Protein AF-A0A1G1SS36-F1 (afdb_monomer)

Nearest PDB structures (foldseek):
  5il6-assembly1_A  TM=3.918E-01  e=3.701E-01  Pseudomonas protegens Pf-5
  4dx9-assembly12_W  TM=4.141E-01  e=5.455E-01  Homo sapiens
  2e3s-assembly1_A  TM=6.132E-01  e=3.043E+00  Homo sapiens
  6lu0-assembly1_A  TM=4.400E-01  e=4.015E+00  unidentified

Structure (mmCIF, N/CA/C/O backbone):
data_AF-A0A1G1SS36-F1
#
_entry.id   AF-A0A1G1SS36-F1
#
loop_
_atom_site.group_PDB
_atom_site.id
_atom_site.type_symbol
_atom_site.label_atom_id
_atom_site.label_alt_id
_atom_site.label_comp_id
_atom_site.label_asym_id
_atom_site.label_entity_id
_atom_site.label_seq_id
_atom_site.pdbx_PDB_ins_code
_atom_site.Cartn_x
_atom_site.Cartn_y
_atom_site.Cartn_z
_atom_site.occupancy
_atom_site.B_iso_or_equiv
_atom_site.auth_seq_id
_atom_site.auth_comp_id
_atom_site.auth_asym_id
_atom_site.auth_atom_id
_atom_site.pdbx_PDB_model_num
ATOM 1 N N . MET A 1 1 ? 11.531 -25.330 2.068 1.00 55.53 1 MET A N 1
ATOM 2 C CA . MET A 1 1 ? 11.124 -24.335 3.080 1.00 55.53 1 MET A CA 1
ATOM 3 C C . MET A 1 1 ? 10.077 -23.473 2.396 1.00 55.53 1 MET A C 1
ATOM 5 O O . MET A 1 1 ? 10.345 -23.048 1.283 1.00 55.53 1 MET A O 1
ATOM 9 N N . LEU A 1 2 ? 8.852 -23.390 2.916 1.00 65.00 2 LEU A N 1
ATOM 10 C CA . LEU A 1 2 ? 7.786 -22.592 2.298 1.00 65.00 2 LEU A CA 1
ATOM 11 C C . LEU A 1 2 ? 7.617 -21.343 3.158 1.00 65.00 2 LEU A C 1
ATOM 13 O O . LEU A 1 2 ? 7.045 -21.431 4.240 1.00 65.00 2 LEU A O 1
ATOM 17 N N . ASP A 1 3 ? 8.125 -20.211 2.677 1.00 79.31 3 ASP A N 1
ATOM 18 C CA . ASP A 1 3 ? 8.206 -18.926 3.397 1.00 79.31 3 ASP A CA 1
ATOM 19 C C . ASP A 1 3 ? 6.839 -18.225 3.570 1.00 79.31 3 ASP A C 1
ATOM 21 O O . ASP A 1 3 ? 6.756 -17.037 3.871 1.00 79.31 3 ASP A O 1
ATOM 25 N N . GLY A 1 4 ? 5.743 -18.971 3.402 1.00 80.94 4 GLY A N 1
ATOM 26 C CA . GLY A 1 4 ? 4.381 -18.451 3.410 1.00 80.94 4 GLY A CA 1
ATOM 27 C C . GLY A 1 4 ? 4.035 -17.621 2.164 1.00 80.94 4 GLY A C 1
ATOM 28 O O . GLY A 1 4 ? 4.861 -17.421 1.272 1.00 80.94 4 GLY A O 1
ATOM 29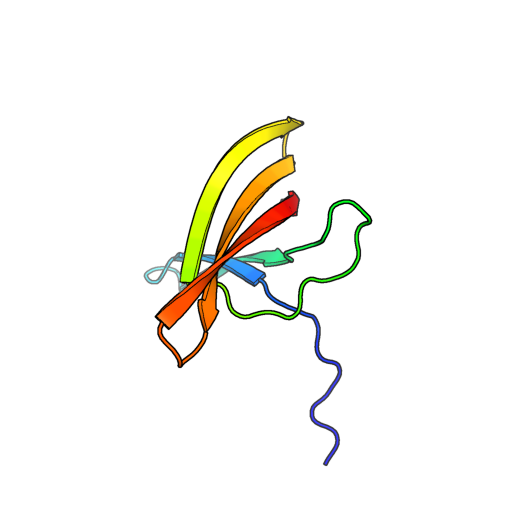 N N . PRO A 1 5 ? 2.773 -17.175 2.050 1.00 86.44 5 PRO A N 1
ATOM 30 C CA . PRO A 1 5 ? 2.335 -16.331 0.946 1.00 86.44 5 PRO A CA 1
ATOM 31 C C . PRO A 1 5 ? 2.852 -14.894 1.100 1.00 86.44 5 PRO A C 1
ATOM 33 O O . PRO A 1 5 ? 2.730 -14.286 2.163 1.00 86.44 5 PRO A O 1
ATOM 36 N N . VAL A 1 6 ? 3.354 -14.310 0.010 1.00 87.06 6 VAL A N 1
ATOM 37 C CA . VAL A 1 6 ? 3.692 -12.879 -0.049 1.00 87.06 6 VAL A CA 1
ATOM 38 C C . VAL A 1 6 ? 2.399 -12.065 -0.135 1.00 87.06 6 VAL A C 1
ATOM 40 O O . VAL A 1 6 ? 1.658 -12.173 -1.110 1.00 87.06 6 VAL A O 1
ATOM 43 N N . LEU A 1 7 ? 2.128 -11.236 0.877 1.00 89.44 7 LEU A N 1
ATOM 44 C CA . LEU A 1 7 ? 0.861 -10.497 1.012 1.00 89.44 7 LEU A CA 1
ATOM 45 C C . LEU A 1 7 ? 0.849 -9.114 0.333 1.00 89.44 7 LEU A C 1
ATOM 47 O O . LEU A 1 7 ? -0.200 -8.468 0.308 1.00 89.44 7 LEU A O 1
ATOM 51 N N . GLY A 1 8 ? 1.989 -8.676 -0.208 1.00 91.56 8 GLY A N 1
ATOM 52 C CA . GLY A 1 8 ? 2.199 -7.338 -0.768 1.00 91.56 8 GLY A CA 1
ATOM 53 C C . GLY A 1 8 ? 2.778 -6.349 0.249 1.00 91.56 8 GLY A C 1
ATOM 54 O O . GLY A 1 8 ? 3.270 -6.742 1.308 1.00 91.56 8 GLY A O 1
ATOM 55 N N . SER A 1 9 ? 2.720 -5.065 -0.088 1.00 90.88 9 SER A N 1
ATOM 56 C CA . SER A 1 9 ? 3.292 -3.966 0.692 1.00 90.88 9 SER A CA 1
ATOM 57 C C . SER A 1 9 ? 2.238 -3.277 1.558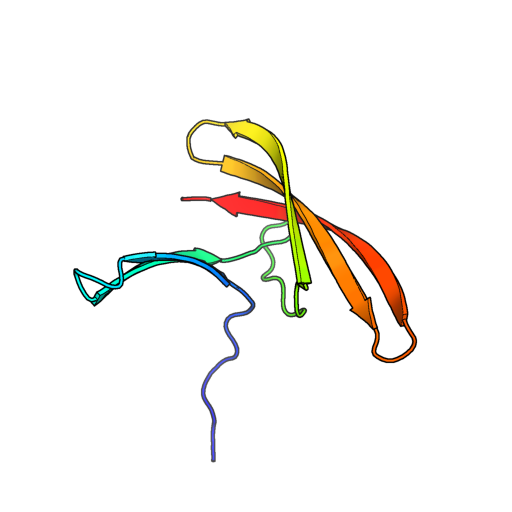 1.00 90.88 9 SER A C 1
ATOM 59 O O . SER A 1 9 ? 1.071 -3.151 1.179 1.00 90.88 9 SER A O 1
ATOM 61 N N . PHE A 1 10 ? 2.662 -2.795 2.724 1.00 91.25 10 PHE A N 1
ATOM 62 C CA . PHE A 1 10 ? 1.808 -2.120 3.699 1.00 91.25 10 PHE A CA 1
ATOM 63 C C . PHE A 1 10 ? 2.373 -0.743 4.029 1.00 91.25 10 PHE A C 1
ATOM 65 O O . PHE A 1 10 ? 3.588 -0.559 4.087 1.00 91.25 10 PHE A O 1
ATOM 72 N N . VAL A 1 11 ? 1.481 0.207 4.287 1.00 88.25 11 VAL A N 1
ATOM 73 C CA . VAL A 1 11 ? 1.803 1.511 4.868 1.00 88.25 11 VAL A CA 1
ATOM 74 C C . VAL A 1 11 ? 1.111 1.613 6.216 1.00 88.25 11 VAL A C 1
ATOM 76 O O . VAL A 1 11 ? -0.011 1.139 6.383 1.00 88.25 11 VAL A O 1
ATOM 79 N N . GLY A 1 12 ? 1.770 2.204 7.203 1.00 88.81 12 GLY A N 1
ATOM 80 C CA . GLY A 1 12 ? 1.194 2.291 8.530 1.00 88.81 12 GLY A CA 1
ATOM 81 C C . GLY A 1 12 ? 1.944 3.222 9.454 1.00 88.81 12 GLY A C 1
ATOM 82 O O . GLY A 1 12 ? 2.983 3.782 9.105 1.00 88.81 12 GLY A O 1
ATOM 83 N N . VAL A 1 13 ? 1.394 3.365 10.650 1.00 89.56 13 VAL A N 1
ATOM 84 C CA . VAL A 1 13 ? 1.978 4.147 11.734 1.00 89.56 13 VAL A CA 1
ATOM 85 C C . VAL A 1 13 ? 2.222 3.215 12.911 1.00 89.56 13 VAL A C 1
ATOM 87 O O . VAL A 1 13 ? 1.344 2.442 13.300 1.00 89.56 13 VAL A O 1
ATOM 90 N N . LEU A 1 14 ? 3.423 3.306 13.475 1.00 93.50 14 LEU A N 1
ATOM 91 C CA . LEU A 1 14 ? 3.818 2.614 14.693 1.00 93.50 14 LEU A CA 1
ATOM 92 C C . LEU A 1 14 ? 3.749 3.579 15.882 1.00 93.50 14 LEU A C 1
ATOM 94 O O . LEU A 1 14 ? 4.377 4.636 15.865 1.00 93.50 14 LEU A O 1
ATOM 98 N N . ASP A 1 15 ? 3.041 3.189 16.939 1.00 93.56 15 ASP A N 1
ATOM 99 C CA . ASP A 1 15 ? 3.173 3.790 18.266 1.00 93.56 15 ASP A CA 1
ATOM 100 C C . ASP A 1 15 ?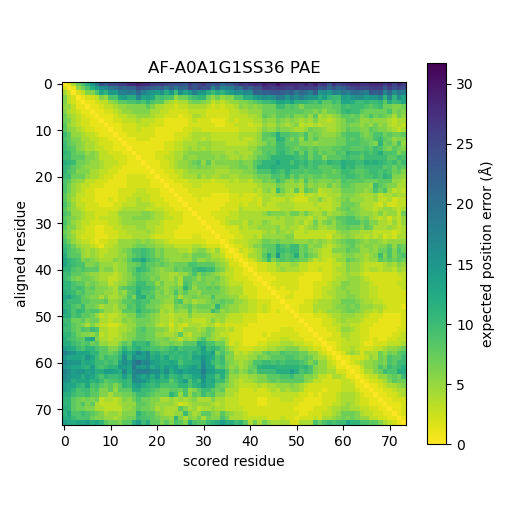 4.210 2.986 19.058 1.00 93.56 15 ASP A C 1
ATOM 102 O O . ASP A 1 15 ? 3.918 1.920 19.610 1.00 93.56 15 ASP A O 1
ATOM 106 N N . LEU A 1 16 ? 5.436 3.513 19.116 1.00 94.38 16 LEU A N 1
ATOM 107 C CA . LEU A 1 16 ? 6.568 2.867 19.788 1.00 94.38 16 LEU A CA 1
ATOM 108 C C . LEU A 1 16 ? 6.416 2.814 21.312 1.00 94.38 16 LEU A C 1
ATOM 110 O O . LEU A 1 16 ? 6.994 1.940 21.950 1.00 94.38 16 LEU A O 1
ATOM 114 N N . LYS A 1 17 ? 5.646 3.730 21.912 1.00 95.88 17 LYS A N 1
ATOM 115 C CA . LYS A 1 17 ? 5.445 3.748 23.368 1.00 95.88 17 LYS A CA 1
ATOM 116 C C . LYS A 1 17 ? 4.483 2.650 23.796 1.00 95.88 17 LYS A C 1
ATOM 118 O O . LYS A 1 17 ? 4.676 2.040 24.842 1.00 95.88 17 LYS A O 1
ATOM 123 N N . LYS A 1 18 ? 3.446 2.415 22.991 1.00 95.75 18 LYS A N 1
ATOM 124 C CA . LYS A 1 18 ? 2.440 1.374 23.242 1.00 95.75 18 LYS A CA 1
ATOM 125 C C . LYS A 1 18 ? 2.788 0.034 22.606 1.00 95.75 18 LYS A C 1
ATOM 127 O O . LYS A 1 18 ? 2.106 -0.945 22.881 1.00 95.75 18 LYS A O 1
ATOM 132 N N . ASN A 1 19 ? 3.822 -0.005 21.765 1.00 94.06 19 ASN A N 1
ATOM 133 C CA . ASN A 1 19 ? 4.179 -1.157 20.945 1.00 94.06 19 ASN A CA 1
ATOM 134 C C . ASN A 1 19 ? 2.988 -1.660 20.105 1.00 94.06 19 ASN A C 1
ATOM 136 O O . ASN A 1 19 ? 2.675 -2.848 20.074 1.00 94.06 19 ASN A O 1
ATOM 140 N N . THR A 1 20 ? 2.289 -0.725 19.458 1.00 95.06 20 THR A N 1
ATOM 141 C CA . THR A 1 20 ? 1.136 -1.017 18.589 1.00 95.06 20 THR A CA 1
ATOM 142 C C . THR A 1 20 ? 1.358 -0.423 17.206 1.00 95.06 20 THR A C 1
ATOM 144 O O . THR A 1 20 ? 2.103 0.544 17.057 1.00 95.06 20 THR A O 1
ATOM 147 N N . GLY A 1 21 ? 0.710 -0.987 16.190 1.00 92.88 21 GLY A N 1
ATOM 148 C CA . GLY A 1 21 ? 0.786 -0.491 14.822 1.00 92.88 21 GLY A CA 1
ATOM 149 C C . GLY A 1 21 ? -0.559 -0.586 14.125 1.00 92.88 21 GLY A C 1
ATOM 150 O O . GLY A 1 21 ? -1.292 -1.552 14.324 1.00 92.88 21 GLY A O 1
ATOM 151 N N . THR A 1 22 ? -0.875 0.420 13.315 1.00 92.88 22 THR A N 1
ATOM 152 C CA . THR A 1 22 ? -2.000 0.367 12.373 1.00 92.88 22 THR A CA 1
ATOM 153 C C . THR A 1 22 ? -1.431 0.375 10.973 1.00 92.88 22 THR A C 1
ATOM 155 O O . THR A 1 22 ? -0.658 1.268 10.629 1.00 92.88 22 THR A O 1
ATOM 158 N N . PHE A 1 23 ? -1.806 -0.620 10.181 1.00 91.94 23 PHE A N 1
ATOM 159 C CA . PHE A 1 23 ? -1.310 -0.807 8.829 1.00 91.94 23 PHE A CA 1
ATOM 160 C C . PHE A 1 23 ? -2.477 -0.987 7.878 1.00 91.94 23 PHE A C 1
ATOM 162 O O . PHE A 1 23 ? -3.447 -1.670 8.197 1.00 91.94 23 PHE A O 1
ATOM 169 N N . ALA A 1 24 ? -2.330 -0.431 6.689 1.00 91.31 24 ALA A N 1
ATOM 170 C CA . ALA A 1 24 ? -3.206 -0.668 5.567 1.00 91.31 24 ALA A CA 1
ATOM 171 C C . ALA A 1 24 ? -2.392 -1.235 4.406 1.00 91.31 24 ALA A C 1
ATOM 173 O O . ALA A 1 24 ? -1.243 -0.847 4.166 1.00 91.31 24 ALA A O 1
ATOM 174 N N . ARG A 1 25 ? -2.985 -2.192 3.692 1.00 92.94 25 ARG A N 1
ATOM 175 C CA . ARG A 1 25 ? -2.350 -2.800 2.525 1.00 92.94 25 ARG A CA 1
ATOM 176 C C . ARG A 1 25 ? -2.454 -1.851 1.337 1.00 92.94 25 ARG A C 1
ATOM 178 O O . ARG A 1 25 ? -3.537 -1.351 1.047 1.00 92.94 25 ARG A O 1
ATOM 185 N N . LEU A 1 26 ? -1.344 -1.656 0.632 1.00 90.81 26 LEU A N 1
ATOM 186 C CA . LEU A 1 26 ? -1.326 -0.909 -0.618 1.00 90.81 26 LEU A CA 1
ATOM 187 C C . LEU A 1 26 ? -1.929 -1.759 -1.735 1.00 90.81 26 LEU A C 1
ATOM 189 O O . LEU A 1 26 ? -1.538 -2.915 -1.942 1.00 90.81 26 LEU A O 1
ATOM 193 N N . VAL A 1 27 ? -2.870 -1.174 -2.468 1.00 92.31 27 VAL A N 1
ATOM 194 C CA . VAL A 1 27 ? -3.521 -1.819 -3.608 1.00 92.31 27 VAL A CA 1
ATOM 195 C C . VAL A 1 27 ? -3.516 -0.904 -4.824 1.00 92.31 27 VAL A C 1
ATOM 197 O O . VAL A 1 27 ? -3.532 0.323 -4.711 1.00 92.31 27 VAL A O 1
ATOM 200 N N . TRP A 1 28 ? -3.504 -1.510 -6.005 1.00 89.12 28 TRP A N 1
ATOM 201 C CA . TRP A 1 28 ? -3.851 -0.815 -7.237 1.00 89.12 28 TRP A CA 1
ATOM 202 C C . TRP A 1 28 ? -5.330 -0.410 -7.214 1.00 89.12 28 TRP A C 1
ATOM 204 O O . TRP A 1 28 ? -6.120 -0.962 -6.448 1.00 89.12 28 TRP A O 1
ATOM 214 N N . ALA A 1 29 ? -5.732 0.509 -8.093 1.00 83.00 29 ALA A N 1
ATOM 215 C CA . ALA A 1 29 ? -7.130 0.947 -8.199 1.00 83.00 29 ALA A CA 1
ATOM 216 C C . ALA A 1 29 ? -8.118 -0.206 -8.499 1.00 83.00 29 ALA A C 1
ATOM 218 O O . ALA A 1 29 ? -9.304 -0.108 -8.198 1.00 83.00 29 ALA A O 1
ATOM 219 N N . ASP A 1 30 ? -7.632 -1.314 -9.069 1.00 89.44 30 ASP A N 1
ATOM 220 C CA . ASP A 1 30 ? -8.407 -2.537 -9.318 1.00 89.44 30 ASP A CA 1
ATOM 221 C C . ASP A 1 30 ? -8.450 -3.511 -8.119 1.00 89.44 30 ASP A C 1
ATOM 223 O O . ASP A 1 30 ? -9.009 -4.602 -8.222 1.00 89.44 30 ASP A O 1
ATOM 227 N N . GLY A 1 31 ? -7.860 -3.136 -6.982 1.00 89.50 31 GLY A N 1
ATOM 228 C CA . GLY A 1 31 ? -7.837 -3.919 -5.747 1.00 89.50 31 GLY A CA 1
ATOM 229 C C . GLY A 1 31 ? -6.736 -4.980 -5.663 1.00 89.50 31 GLY A C 1
ATOM 230 O O . GLY A 1 31 ? -6.593 -5.614 -4.612 1.00 89.50 31 GLY A O 1
ATOM 231 N N . ARG A 1 32 ? -5.929 -5.190 -6.712 1.00 93.62 32 ARG A N 1
ATOM 232 C CA . ARG A 1 32 ? -4.778 -6.106 -6.639 1.00 93.62 32 ARG A CA 1
ATOM 233 C C . ARG A 1 32 ? -3.709 -5.560 -5.690 1.00 93.62 32 ARG A C 1
ATOM 235 O O . ARG A 1 32 ? -3.459 -4.358 -5.654 1.00 93.62 32 ARG A O 1
ATOM 242 N N . ALA A 1 33 ? -3.049 -6.450 -4.947 1.00 92.88 33 ALA A N 1
ATOM 243 C CA . ALA A 1 33 ? -1.981 -6.071 -4.024 1.00 92.88 33 ALA A CA 1
ATOM 244 C C . ALA A 1 33 ? -0.787 -5.449 -4.765 1.00 92.88 33 ALA A C 1
ATOM 246 O O . ALA A 1 33 ? -0.363 -5.933 -5.818 1.00 92.88 33 ALA A O 1
ATOM 247 N N . TYR A 1 34 ? -0.229 -4.385 -4.194 1.00 89.31 34 TYR A N 1
ATOM 248 C CA . TYR A 1 34 ? 1.032 -3.810 -4.644 1.00 89.31 34 TYR A CA 1
ATOM 249 C C . TYR A 1 34 ? 2.206 -4.594 -4.034 1.00 89.31 34 TYR A C 1
ATOM 251 O O . TYR A 1 34 ? 2.208 -4.834 -2.830 1.00 89.31 34 TYR A O 1
ATOM 259 N N . HIS A 1 35 ? 3.197 -4.991 -4.839 1.00 89.06 35 HIS A N 1
ATOM 260 C CA . HIS A 1 35 ? 4.348 -5.807 -4.396 1.00 89.06 35 HIS A CA 1
ATOM 261 C C . HIS A 1 35 ? 5.701 -5.075 -4.460 1.00 89.06 35 HIS A C 1
ATOM 263 O O . HIS A 1 35 ? 6.735 -5.678 -4.185 1.00 89.06 35 HIS A O 1
ATOM 269 N N . GLY A 1 36 ? 5.722 -3.796 -4.843 1.00 84.94 36 GLY A N 1
ATOM 270 C CA . GLY A 1 36 ? 6.964 -3.029 -4.945 1.00 84.94 36 GLY A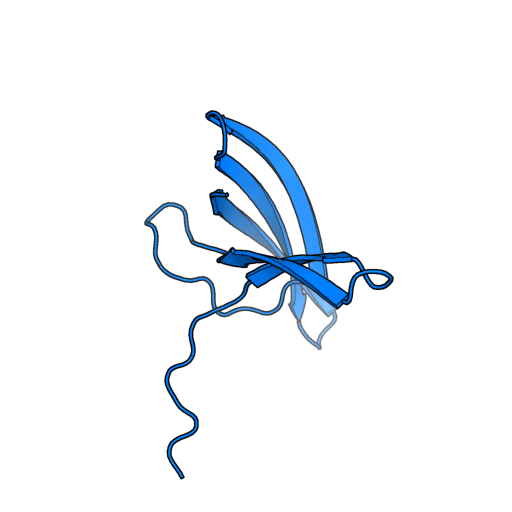 CA 1
ATOM 271 C C . GLY A 1 36 ? 7.440 -2.454 -3.607 1.00 84.94 36 GLY A C 1
ATOM 272 O O . GLY A 1 36 ? 6.684 -2.359 -2.634 1.00 84.94 36 GLY A O 1
ATOM 273 N N . LYS A 1 37 ? 8.695 -2.001 -3.582 1.00 81.75 37 LYS A N 1
ATOM 274 C CA . LYS A 1 37 ? 9.238 -1.135 -2.528 1.00 81.75 37 LYS A CA 1
ATOM 275 C C . LYS A 1 37 ? 8.822 0.309 -2.820 1.00 81.75 37 LYS A C 1
ATOM 277 O O . LYS A 1 37 ? 8.788 0.717 -3.976 1.00 81.75 37 LYS A O 1
ATOM 282 N N . VAL A 1 38 ? 8.468 1.060 -1.784 1.00 83.44 38 VAL A N 1
ATOM 283 C CA . VAL A 1 38 ? 8.140 2.489 -1.880 1.00 83.44 38 VAL A CA 1
ATOM 284 C C . VAL A 1 38 ? 9.145 3.247 -1.033 1.00 83.44 38 VAL A C 1
ATOM 286 O O . VAL A 1 38 ? 9.393 2.852 0.105 1.00 83.44 38 VAL A O 1
ATOM 289 N N . GLU A 1 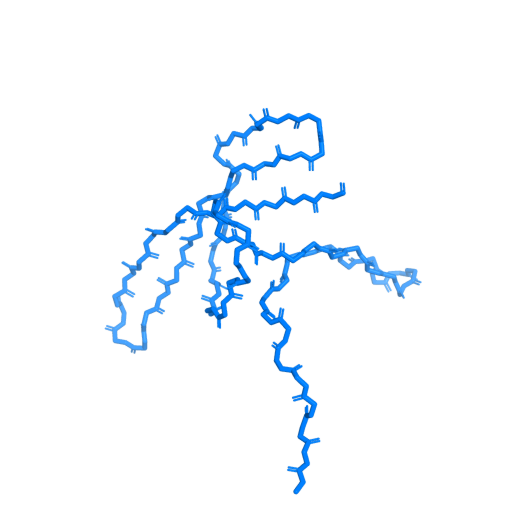39 ? 9.706 4.322 -1.577 1.00 83.38 39 GLU A N 1
ATOM 290 C CA . GLU A 1 39 ? 10.669 5.169 -0.863 1.00 83.38 39 GLU A CA 1
ATOM 291 C C . GLU A 1 39 ? 10.040 6.485 -0.407 1.00 83.38 39 GLU A C 1
ATOM 293 O O . GLU A 1 39 ? 10.375 7.011 0.652 1.00 83.38 39 GLU A O 1
ATOM 298 N N . GLY A 1 40 ? 9.069 6.986 -1.172 1.00 85.19 40 GLY A N 1
ATOM 299 C CA . GLY A 1 40 ? 8.281 8.159 -0.824 1.00 85.19 40 GLY A CA 1
ATOM 300 C C . GLY A 1 40 ? 6.801 7.940 -1.098 1.00 85.19 40 GLY A C 1
ATOM 301 O O . GLY A 1 40 ? 6.423 7.281 -2.064 1.00 85.19 40 GLY A O 1
ATOM 302 N N . LEU A 1 41 ? 5.945 8.518 -0.261 1.00 89.94 41 LEU A N 1
ATOM 303 C CA . LEU A 1 41 ? 4.508 8.549 -0.503 1.00 89.94 41 LEU A CA 1
ATOM 304 C C . LEU A 1 41 ? 3.938 9.923 -0.171 1.00 89.94 41 LEU A C 1
ATOM 306 O O . LEU A 1 41 ? 4.381 10.579 0.772 1.00 89.94 41 LEU A O 1
ATOM 310 N N . ALA A 1 42 ? 2.923 10.331 -0.923 1.00 92.06 42 ALA A N 1
ATOM 311 C CA . ALA A 1 42 ? 2.136 11.521 -0.639 1.00 92.06 42 ALA A CA 1
ATOM 312 C C . ALA A 1 42 ? 0.648 11.235 -0.848 1.00 92.06 42 ALA A C 1
ATOM 314 O O . ALA A 1 42 ? 0.259 10.562 -1.805 1.00 92.06 42 ALA A O 1
ATOM 315 N N . VAL A 1 43 ? -0.197 11.778 0.030 1.00 93.00 43 VAL A N 1
ATOM 316 C CA . VAL A 1 43 ? -1.647 11.774 -0.188 1.00 93.00 43 VAL A CA 1
ATOM 317 C C . VAL A 1 43 ? -1.961 12.774 -1.291 1.00 93.00 43 VAL A C 1
ATOM 319 O O . VAL A 1 43 ? -1.686 13.964 -1.147 1.00 93.00 43 VAL A O 1
ATOM 322 N N . ARG A 1 44 ? -2.551 12.300 -2.390 1.00 94.38 44 ARG A N 1
ATOM 323 C CA . ARG A 1 44 ? -2.959 13.165 -3.501 1.00 94.38 44 ARG A CA 1
ATOM 324 C C . ARG A 1 44 ? -4.343 13.763 -3.266 1.00 94.38 44 ARG A C 1
ATOM 326 O O . ARG A 1 44 ? -4.542 14.951 -3.502 1.00 94.38 44 ARG A O 1
ATOM 333 N N . ARG A 1 45 ? -5.298 12.942 -2.818 1.00 94.56 45 ARG A N 1
ATOM 334 C CA . ARG A 1 45 ? -6.663 13.353 -2.444 1.00 94.56 45 ARG A CA 1
ATOM 335 C C . ARG A 1 45 ? -7.365 12.277 -1.617 1.00 94.56 45 ARG A C 1
ATOM 337 O O . ARG A 1 45 ? -7.032 11.096 -1.710 1.00 94.56 45 ARG A O 1
ATOM 344 N N . ALA A 1 46 ? -8.381 12.685 -0.863 1.00 95.75 46 ALA A N 1
ATOM 345 C CA . ALA A 1 46 ? -9.378 11.761 -0.329 1.00 95.75 46 ALA A CA 1
ATOM 346 C C . ALA A 1 46 ? -10.361 11.362 -1.445 1.00 95.75 46 ALA A C 1
ATOM 348 O O . ALA A 1 46 ? -10.785 12.214 -2.227 1.00 95.75 46 ALA A O 1
ATOM 349 N N . LEU A 1 47 ? -10.701 10.075 -1.527 1.00 93.75 47 LEU A N 1
ATOM 350 C CA . LEU A 1 47 ? -11.697 9.542 -2.465 1.00 93.75 47 LEU A CA 1
ATOM 351 C C . LEU A 1 47 ? -13.058 9.360 -1.779 1.00 93.75 47 LEU A C 1
ATOM 353 O O . LEU A 1 47 ? -14.093 9.613 -2.388 1.00 93.75 47 LEU A O 1
ATOM 357 N N . ALA A 1 48 ? -13.039 8.933 -0.515 1.00 93.81 48 ALA A N 1
ATOM 358 C CA . ALA A 1 48 ? -14.185 8.825 0.382 1.00 93.81 48 ALA A CA 1
ATOM 359 C C . ALA A 1 48 ? -13.691 8.837 1.840 1.00 93.81 48 ALA A C 1
ATOM 361 O O . ALA A 1 48 ? -12.484 8.857 2.095 1.00 93.81 48 ALA A O 1
ATOM 362 N N . GLU A 1 49 ? -14.609 8.795 2.804 1.00 93.31 49 GLU A N 1
ATOM 363 C CA . GLU A 1 49 ? -14.244 8.511 4.194 1.00 93.31 49 GLU A CA 1
ATOM 364 C C . GLU A 1 49 ? -13.522 7.154 4.272 1.00 93.31 49 GLU A C 1
ATOM 366 O O . GLU A 1 49 ? -13.978 6.173 3.685 1.00 93.31 49 GLU A O 1
ATOM 371 N N . GLY A 1 50 ? -12.353 7.115 4.917 1.00 90.00 50 GLY A N 1
ATOM 372 C CA . GLY A 1 50 ? -11.549 5.892 5.015 1.00 90.00 50 GLY A CA 1
ATOM 373 C C . GLY A 1 50 ? -10.822 5.469 3.729 1.00 90.00 50 GLY A C 1
ATOM 374 O O . GLY A 1 50 ? -10.179 4.422 3.738 1.00 90.00 50 GLY A O 1
ATOM 375 N N . ARG A 1 51 ? -10.888 6.239 2.627 1.00 93.19 51 ARG A N 1
ATOM 376 C CA . ARG A 1 51 ? -10.270 5.876 1.335 1.00 93.19 51 ARG A CA 1
ATOM 377 C C . ARG A 1 51 ? -9.503 7.033 0.702 1.00 93.19 51 ARG A C 1
ATOM 379 O O . ARG A 1 51 ? -10.070 8.093 0.424 1.00 93.19 51 ARG A O 1
ATOM 386 N N . TRP A 1 52 ? -8.234 6.801 0.373 1.00 95.19 52 TRP A N 1
ATOM 387 C CA . TRP A 1 52 ? -7.345 7.822 -0.191 1.00 95.19 52 TRP A CA 1
ATOM 388 C C . TRP A 1 52 ? -6.601 7.332 -1.428 1.00 95.19 52 TRP A C 1
ATOM 390 O O . TRP A 1 52 ? -6.235 6.163 -1.531 1.00 95.19 52 TRP A O 1
ATOM 400 N N . GLU A 1 53 ? -6.341 8.268 -2.337 1.00 95.69 53 GLU A N 1
ATOM 401 C CA . GLU A 1 53 ? -5.442 8.091 -3.475 1.00 95.69 53 GLU A CA 1
ATOM 402 C C . GLU A 1 53 ? -4.045 8.585 -3.081 1.00 95.69 53 GLU A C 1
ATOM 404 O O . GLU A 1 53 ? -3.879 9.713 -2.596 1.00 95.69 53 GLU A O 1
ATOM 409 N N . LEU A 1 54 ? -3.038 7.745 -3.302 1.00 93.44 54 LEU A N 1
ATOM 410 C CA . LEU A 1 54 ? -1.639 8.003 -2.988 1.00 93.44 54 LEU A CA 1
ATOM 411 C C . LEU A 1 54 ? -0.819 8.139 -4.269 1.00 93.44 54 LEU A C 1
ATOM 413 O O . LEU A 1 54 ? -1.017 7.391 -5.226 1.00 93.44 54 LEU A O 1
ATOM 417 N N . LEU A 1 55 ? 0.146 9.056 -4.252 1.00 94.00 55 LEU A N 1
ATOM 418 C CA . LEU A 1 55 ? 1.283 9.039 -5.162 1.00 94.00 55 LEU A CA 1
ATOM 419 C C . LEU A 1 55 ? 2.421 8.290 -4.468 1.00 94.00 55 LEU A C 1
ATOM 421 O O . LEU A 1 55 ? 2.904 8.741 -3.429 1.00 94.00 55 LEU A O 1
ATOM 425 N N . LEU A 1 56 ? 2.825 7.156 -5.030 1.00 89.25 56 LEU A N 1
ATOM 426 C CA . LEU A 1 56 ? 3.979 6.388 -4.577 1.00 89.25 56 LEU A CA 1
ATOM 427 C C . LEU A 1 56 ? 5.166 6.727 -5.469 1.00 89.25 56 LEU A C 1
ATOM 429 O O . LEU A 1 56 ? 5.038 6.702 -6.691 1.00 89.25 56 LEU A O 1
ATOM 433 N N . VAL A 1 57 ? 6.305 7.016 -4.855 1.00 89.88 57 VAL A N 1
ATOM 434 C CA . VAL A 1 57 ? 7.584 7.208 -5.533 1.00 89.88 57 VAL A CA 1
ATOM 435 C C . VAL A 1 57 ? 8.492 6.051 -5.152 1.00 89.88 57 VAL A C 1
ATOM 437 O O . VAL A 1 57 ? 8.705 5.764 -3.969 1.00 89.88 57 VAL A O 1
ATOM 440 N N . THR A 1 58 ? 9.005 5.376 -6.170 1.00 87.00 58 THR A N 1
ATOM 441 C CA . THR A 1 58 ? 9.998 4.314 -6.038 1.00 87.00 58 THR A CA 1
ATOM 442 C C . THR A 1 58 ? 11.235 4.735 -6.806 1.00 87.00 58 THR A C 1
ATOM 444 O O . THR A 1 58 ? 11.110 5.361 -7.861 1.00 87.00 58 THR A O 1
ATOM 447 N N . ASP A 1 59 ? 12.407 4.386 -6.297 1.00 84.31 59 ASP A N 1
ATOM 448 C CA . ASP A 1 59 ? 13.647 4.454 -7.058 1.00 84.31 59 ASP A CA 1
ATOM 449 C C . ASP A 1 59 ? 14.002 3.060 -7.605 1.00 84.31 59 ASP A C 1
ATOM 451 O O . ASP A 1 59 ? 13.444 2.045 -7.165 1.00 84.31 59 ASP A O 1
ATOM 455 N N . ASP A 1 60 ? 14.839 3.031 -8.635 1.00 81.31 60 ASP A N 1
ATOM 456 C CA . ASP A 1 60 ? 15.652 1.870 -8.962 1.00 81.31 60 ASP A CA 1
ATOM 457 C C . ASP A 1 60 ? 17.091 2.081 -8.466 1.00 81.31 60 ASP A C 1
ATOM 459 O O . ASP A 1 60 ? 17.554 3.211 -8.311 1.00 81.31 60 ASP A O 1
ATOM 463 N N . ASP A 1 61 ? 17.841 0.987 -8.300 1.00 79.62 61 ASP A N 1
ATOM 464 C CA . ASP A 1 61 ? 19.236 1.041 -7.832 1.00 79.62 61 ASP A CA 1
ATOM 465 C C . ASP A 1 61 ? 20.181 1.814 -8.789 1.00 79.62 61 ASP A C 1
ATOM 467 O O . ASP A 1 61 ? 21.350 2.036 -8.466 1.00 79.62 61 ASP A O 1
ATOM 471 N N . ALA A 1 62 ? 19.711 2.212 -9.980 1.00 81.69 62 ALA A N 1
ATOM 472 C CA . ALA A 1 62 ? 20.440 3.039 -10.941 1.00 81.69 62 ALA A CA 1
ATOM 473 C C . ALA A 1 62 ? 20.103 4.544 -10.822 1.00 81.69 62 ALA A C 1
ATOM 475 O O . ALA A 1 62 ? 20.636 5.350 -11.592 1.00 81.69 62 ALA A O 1
ATOM 476 N N . GLY A 1 63 ? 19.268 4.937 -9.853 1.00 76.38 63 GLY A N 1
ATOM 477 C CA . GLY A 1 63 ? 18.865 6.318 -9.5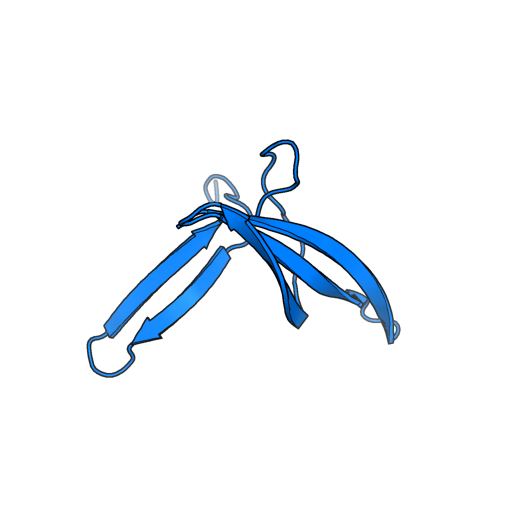80 1.00 76.38 63 GLY A CA 1
ATOM 478 C C . GLY A 1 63 ? 17.688 6.823 -10.422 1.00 76.38 63 GLY A C 1
ATOM 479 O O . GLY A 1 63 ? 17.398 8.022 -10.416 1.00 76.38 63 GLY A O 1
ATOM 480 N N . GLY A 1 64 ? 17.011 5.949 -11.167 1.00 83.31 64 GLY A N 1
ATOM 481 C 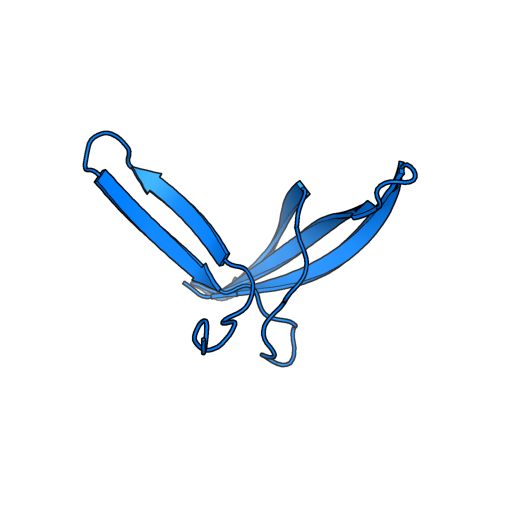CA . GLY A 1 64 ? 15.756 6.249 -11.848 1.00 83.31 64 GLY A CA 1
ATOM 482 C C . GLY A 1 64 ? 14.595 6.299 -10.859 1.00 83.31 64 GLY A C 1
ATOM 483 O O . GLY A 1 64 ? 14.548 5.523 -9.916 1.00 83.31 64 GLY A O 1
ATOM 484 N N . SER A 1 65 ? 13.632 7.204 -11.054 1.00 84.94 65 SER A N 1
ATOM 485 C CA . SER A 1 65 ? 12.433 7.275 -10.205 1.00 84.94 65 SER A CA 1
ATOM 486 C C . SER A 1 65 ? 11.164 7.005 -11.003 1.00 84.94 65 SER A C 1
ATOM 488 O O . SER A 1 65 ? 10.956 7.583 -12.071 1.00 84.94 65 SER A O 1
ATOM 490 N N . THR A 1 66 ? 10.278 6.174 -10.454 1.00 88.31 66 THR A N 1
ATOM 491 C CA . THR A 1 66 ? 8.937 5.930 -10.994 1.00 88.31 66 THR A CA 1
ATOM 492 C C . THR A 1 66 ? 7.884 6.419 -10.010 1.00 88.31 66 THR A C 1
ATOM 494 O O . THR A 1 66 ? 7.942 6.127 -8.816 1.00 88.31 66 THR A O 1
ATOM 497 N N . ALA A 1 67 ? 6.900 7.157 -10.525 1.00 90.56 67 ALA A N 1
ATOM 498 C CA . ALA A 1 67 ? 5.754 7.611 -9.755 1.00 90.56 67 ALA A CA 1
ATOM 499 C C . ALA A 1 67 ? 4.492 6.867 -10.207 1.00 90.56 67 ALA A C 1
ATOM 501 O O . ALA A 1 67 ? 4.137 6.900 -11.386 1.00 90.56 67 ALA A O 1
ATOM 502 N N . VAL A 1 68 ? 3.807 6.204 -9.276 1.00 88.19 68 VAL A N 1
ATOM 503 C CA . VAL A 1 68 ? 2.581 5.441 -9.551 1.00 88.19 68 VAL A CA 1
ATOM 504 C C . VAL A 1 68 ? 1.455 5.837 -8.606 1.00 88.19 68 VAL A C 1
ATOM 506 O O . VAL A 1 68 ? 1.692 6.300 -7.492 1.00 88.19 68 VAL A O 1
ATOM 509 N N . LEU A 1 69 ? 0.213 5.655 -9.056 1.00 92.31 69 LEU A N 1
ATOM 510 C CA . LEU A 1 69 ? -0.967 5.869 -8.224 1.00 92.31 69 LEU A CA 1
ATOM 511 C C . LEU A 1 69 ? -1.400 4.556 -7.580 1.00 92.31 69 LEU A C 1
ATOM 513 O O . LEU A 1 69 ? -1.523 3.534 -8.257 1.00 92.31 69 LEU A O 1
ATOM 517 N N . ALA A 1 70 ? -1.664 4.613 -6.282 1.00 91.12 70 ALA A N 1
ATOM 518 C CA . ALA A 1 70 ? -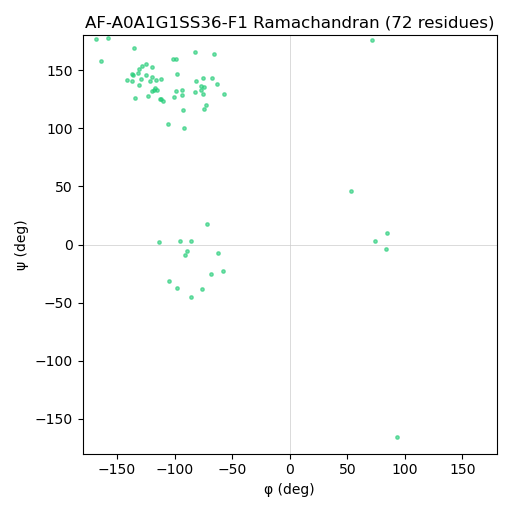2.211 3.512 -5.506 1.00 91.12 70 ALA A CA 1
ATOM 519 C C . ALA A 1 70 ? -3.333 4.016 -4.602 1.00 91.12 70 ALA A C 1
ATOM 521 O O . ALA A 1 70 ? -3.516 5.222 -4.422 1.00 91.12 70 ALA A O 1
ATOM 522 N N . GLU A 1 71 ? -4.066 3.087 -4.009 1.00 92.25 71 GLU A N 1
ATOM 523 C CA . GLU A 1 71 ? -5.091 3.394 -3.026 1.00 92.25 71 GLU A CA 1
ATOM 524 C C . GLU A 1 71 ? -4.785 2.745 -1.681 1.00 92.25 71 GLU A C 1
ATOM 526 O O . GLU A 1 71 ? -4.137 1.696 -1.591 1.00 92.25 71 GLU A O 1
ATOM 531 N N . VAL A 1 72 ? -5.287 3.387 -0.629 1.00 89.00 72 VAL A N 1
ATOM 532 C CA . VAL A 1 72 ? -5.284 2.851 0.727 1.00 89.00 72 VAL A CA 1
ATOM 533 C C . VAL A 1 72 ? -6.679 2.973 1.331 1.00 89.00 72 VAL A C 1
ATOM 535 O O . VAL A 1 72 ? -7.352 3.995 1.164 1.00 89.00 72 VAL A O 1
ATOM 538 N N . VAL A 1 73 ? -7.100 1.909 2.014 1.00 86.38 73 VAL A N 1
ATOM 539 C CA . VAL A 1 73 ? -8.370 1.815 2.742 1.00 86.38 73 VAL A CA 1
ATOM 540 C C . VAL A 1 73 ? -8.051 1.473 4.196 1.00 86.38 73 VAL A C 1
ATOM 542 O O . VAL A 1 73 ? -7.292 0.527 4.429 1.00 86.38 73 VAL A O 1
ATOM 545 N N . LEU A 1 74 ? -8.586 2.257 5.136 1.00 80.44 74 LEU A N 1
ATOM 546 C CA . LEU A 1 74 ? -8.472 2.035 6.586 1.00 80.44 74 LEU A CA 1
ATOM 547 C C . LEU A 1 74 ? -9.772 1.483 7.172 1.00 80.44 74 LEU A C 1
ATOM 549 O O . LEU A 1 74 ? -10.850 1.926 6.719 1.00 80.44 74 LEU A O 1
#

Secondary structure (DSSP, 8-state):
---------EEEEEETTTTEEEEEE-B-TTSPBP-S--SEEEEEEEEETTEEEEEEEEE-TTS-EEEEEEEEE-

Radius of gyration: 13.89 Å; Cα contacts (8 Å, |Δi|>4): 133; chains: 1; bounding box: 35×38×35 Å

pLDDT: mean 88.71, std 6.66, range [55.53, 95.88]

Sequence (74 aa):
MLDGPVLGSFVGVLDLKKNTGTFARLVWADGRAYHGKVEGLAVRRALAEGRWELLLVTDDDAGGSTAVLAEVVL

Foldseek 3Di:
DDPDDDPADWDWDADPVVRDIDIWFKAAPVRHGHHDDFDDKDFPDAPDVQKTKMWTWDADPVGDIDTDIIMTGD

Solvent-accessible surface area (backbone atoms only — not comparable to full-atom values):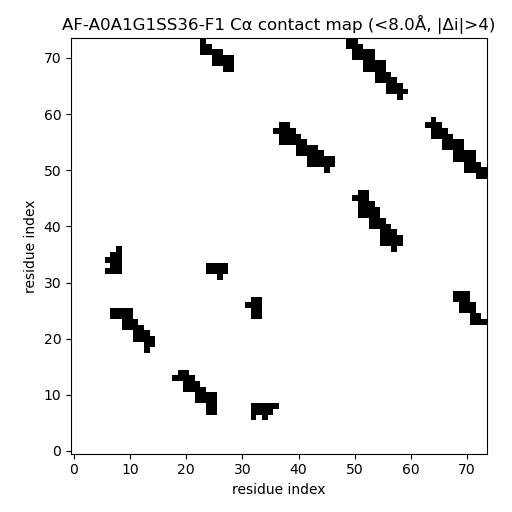 4581 Å² total; per-residue (Å²): 135,83,92,68,84,86,82,50,33,72,52,69,54,74,42,78,91,78,72,44,73,53,73,28,60,37,17,37,90,86,66,50,65,33,75,68,78,71,79,43,74,45,82,73,45,77,78,50,91,54,29,35,38,30,42,37,32,25,71,47,101,86,73,49,76,50,78,48,72,33,32,42,56,110

InterPro domains:
  IPR053851 Protein of unknown function DUF6929 [PF22000] (2-71)

Organism: NCBI:txid1908237

Mean predicted aligned error: 5.88 Å